Protein AF-A0A5A9EV93-F1 (afdb_mo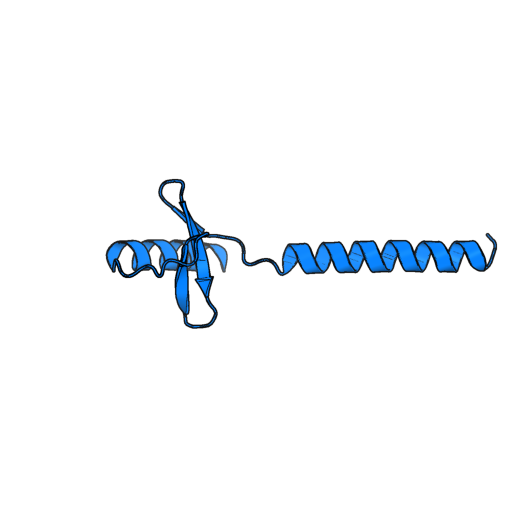nomer_lite)

Sequ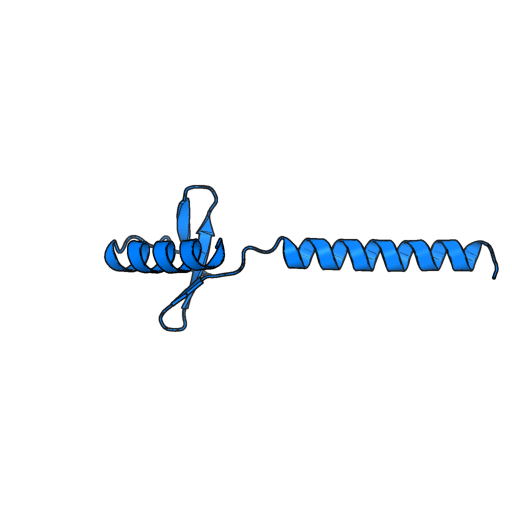ence (71 aa):
MEAIDLLRLGVVAGLAYGAWRGWKALPTPVVFEGKRYYRQPDGTYRTLFGRRVRNPDLLLTLSAADDERIK

pLDDT: mean 84.17, std 8.35, range [54.62, 95.88]

Radius of gyration: 19.18 Å; chains: 1; bounding box: 34×23×56 Å

Foldseek 3Di:
DDPVVVVVVVVVVVVVVVVVVVVVPPQDFDADPNWTWGQDPVRWIAGPVRHTDDDPVVSVVRVVSVVVVVD

Structure (mmCIF, N/CA/C/O backbone):
data_AF-A0A5A9EV93-F1
#
_entry.id   AF-A0A5A9EV93-F1
#
loop_
_atom_site.group_PDB
_atom_site.id
_atom_site.type_symbol
_atom_site.label_atom_id
_atom_site.label_alt_id
_atom_site.label_comp_id
_atom_site.label_asym_id
_atom_site.label_entity_id
_atom_site.label_seq_id
_atom_site.pdbx_PDB_ins_code
_atom_site.Cartn_x
_atom_site.Cartn_y
_atom_site.Cartn_z
_atom_site.occupancy
_atom_site.B_iso_or_equiv
_atom_site.auth_seq_id
_atom_site.auth_comp_id
_atom_site.auth_asym_id
_atom_site.auth_atom_id
_atom_site.pdbx_PDB_model_num
ATOM 1 N N . MET A 1 1 ? 16.358 -12.826 -37.632 1.00 60.72 1 MET A N 1
ATOM 2 C CA . MET A 1 1 ? 15.726 -11.734 -36.864 1.00 60.72 1 MET A CA 1
ATOM 3 C C . MET A 1 1 ? 16.562 -10.499 -37.098 1.00 60.72 1 MET A C 1
ATOM 5 O O . MET A 1 1 ? 17.766 -10.561 -36.876 1.00 60.72 1 MET A O 1
ATOM 9 N N . GLU A 1 2 ? 15.951 -9.447 -37.629 1.00 79.44 2 GLU A N 1
ATOM 10 C CA . GLU A 1 2 ? 16.630 -8.186 -37.934 1.00 79.44 2 GLU A CA 1
ATOM 11 C C . GLU A 1 2 ? 16.977 -7.454 -36.625 1.00 79.44 2 GLU A C 1
ATOM 13 O O . GLU A 1 2 ? 16.303 -7.631 -35.608 1.00 79.44 2 GLU A O 1
ATOM 18 N N . ALA A 1 3 ? 18.001 -6.594 -36.628 1.00 83.56 3 ALA A N 1
ATOM 19 C CA . ALA A 1 3 ? 18.389 -5.817 -35.440 1.00 83.56 3 ALA A CA 1
ATOM 20 C C . ALA A 1 3 ? 17.225 -4.970 -34.875 1.00 83.56 3 ALA A C 1
ATOM 22 O O . ALA A 1 3 ? 17.127 -4.742 -33.668 1.00 83.56 3 ALA A O 1
ATOM 23 N N . ILE A 1 4 ? 16.303 -4.560 -35.750 1.00 86.62 4 ILE A N 1
ATOM 24 C CA . ILE A 1 4 ? 15.073 -3.839 -35.404 1.00 86.62 4 ILE A CA 1
ATOM 25 C C . ILE A 1 4 ? 14.118 -4.693 -34.558 1.00 86.62 4 ILE A C 1
ATOM 27 O O . ILE A 1 4 ? 13.482 -4.165 -33.643 1.00 86.62 4 ILE A O 1
ATOM 31 N N . ASP A 1 5 ? 14.029 -5.999 -34.813 1.00 88.38 5 ASP A N 1
ATOM 32 C CA . ASP A 1 5 ? 13.138 -6.887 -34.060 1.00 88.38 5 ASP A CA 1
ATOM 33 C C . ASP A 1 5 ? 13.623 -7.063 -32.619 1.00 88.38 5 ASP A C 1
ATOM 35 O O . ASP A 1 5 ? 12.822 -7.013 -31.685 1.00 88.38 5 ASP A O 1
ATOM 39 N N . LEU A 1 6 ? 14.941 -7.175 -32.417 1.00 87.00 6 LEU A N 1
ATOM 40 C CA . LEU A 1 6 ? 15.545 -7.252 -31.082 1.00 87.00 6 LEU A CA 1
ATOM 41 C C . LEU A 1 6 ? 15.314 -5.970 -30.275 1.00 87.00 6 LEU A C 1
ATOM 43 O O . LEU A 1 6 ? 14.983 -6.037 -29.090 1.00 87.00 6 LEU A O 1
ATOM 47 N N . LEU A 1 7 ? 15.433 -4.805 -30.920 1.00 89.38 7 LEU A N 1
ATOM 48 C CA . LEU A 1 7 ? 15.183 -3.518 -30.272 1.00 89.38 7 LEU A CA 1
ATOM 49 C C . LEU A 1 7 ? 13.720 -3.397 -29.815 1.00 89.38 7 LEU A C 1
ATOM 51 O O . LEU A 1 7 ? 13.452 -3.012 -28.677 1.00 89.38 7 LEU A O 1
ATOM 55 N N . ARG A 1 8 ? 12.767 -3.784 -30.673 1.00 91.38 8 ARG A N 1
ATOM 56 C CA . ARG A 1 8 ? 11.332 -3.800 -30.337 1.00 91.38 8 ARG A CA 1
ATOM 57 C C . ARG A 1 8 ? 11.034 -4.742 -29.175 1.00 91.38 8 ARG A C 1
ATOM 59 O O . ARG A 1 8 ? 10.293 -4.372 -28.266 1.00 91.38 8 ARG A O 1
ATOM 66 N N . LEU A 1 9 ? 11.638 -5.929 -29.176 1.00 92.38 9 LEU A N 1
ATOM 67 C CA . LEU A 1 9 ? 11.447 -6.922 -28.122 1.00 92.38 9 LEU A CA 1
ATOM 68 C C . LEU A 1 9 ? 11.979 -6.419 -26.772 1.00 92.38 9 LEU A C 1
ATOM 70 O O . LEU A 1 9 ? 11.306 -6.567 -25.752 1.00 92.38 9 LEU A O 1
ATOM 74 N N . GLY A 1 10 ? 13.127 -5.733 -26.775 1.00 93.81 10 GLY A N 1
ATOM 75 C CA . GLY A 1 10 ? 13.676 -5.069 -25.591 1.00 93.81 10 GLY A CA 1
ATOM 76 C C . GLY A 1 10 ? 12.763 -3.971 -25.034 1.00 93.81 10 GLY A C 1
ATOM 77 O O . GLY A 1 10 ? 12.551 -3.908 -23.824 1.00 93.81 10 GLY A O 1
ATOM 78 N N . VAL A 1 11 ? 12.159 -3.148 -25.899 1.00 95.00 11 VAL A N 1
ATOM 79 C CA . VAL A 1 11 ? 11.198 -2.108 -25.479 1.00 95.00 11 VAL A CA 1
ATOM 80 C C . VAL A 1 11 ? 9.956 -2.725 -24.834 1.00 95.00 11 VAL A C 1
ATOM 82 O O . VAL A 1 11 ? 9.546 -2.290 -23.758 1.00 95.00 11 VAL A O 1
ATOM 85 N N . VAL A 1 12 ? 9.376 -3.760 -25.448 1.00 95.88 12 VAL A N 1
ATOM 86 C CA . VAL A 1 12 ? 8.199 -4.452 -24.896 1.00 95.88 12 VAL A CA 1
ATOM 87 C C . VAL A 1 12 ? 8.529 -5.091 -23.547 1.00 95.88 12 VAL A C 1
ATOM 89 O O . VAL A 1 12 ? 7.768 -4.929 -22.594 1.00 95.88 12 VAL A O 1
ATOM 92 N N . ALA A 1 13 ? 9.682 -5.754 -23.434 1.00 94.44 13 ALA A N 1
ATOM 93 C CA . ALA A 1 13 ? 10.135 -6.341 -22.177 1.00 94.44 13 ALA A CA 1
ATOM 94 C C . ALA A 1 13 ? 10.355 -5.274 -21.089 1.00 94.44 13 ALA A C 1
ATOM 96 O O . ALA A 1 13 ? 9.927 -5.459 -19.949 1.00 94.44 13 ALA A O 1
ATOM 97 N N . GLY A 1 14 ? 10.958 -4.134 -21.439 1.00 93.56 14 GLY A N 1
ATOM 98 C CA . GLY A 1 14 ? 11.168 -3.015 -20.520 1.00 93.56 14 GLY A CA 1
ATOM 99 C C . GLY A 1 14 ? 9.859 -2.406 -20.014 1.00 93.56 14 GLY A C 1
ATOM 100 O O . GLY A 1 14 ? 9.702 -2.196 -18.811 1.00 93.56 14 GLY A O 1
ATOM 101 N N . LEU A 1 15 ? 8.887 -2.185 -20.905 1.00 95.19 15 LEU A N 1
ATOM 102 C CA . LEU A 1 15 ? 7.557 -1.692 -20.533 1.00 95.19 15 LEU A CA 1
ATOM 103 C C . LEU A 1 15 ? 6.801 -2.695 -19.656 1.00 95.19 15 LEU A C 1
ATOM 105 O O . LEU A 1 15 ? 6.225 -2.303 -18.641 1.00 95.19 15 LEU A O 1
ATOM 109 N N . ALA A 1 16 ? 6.845 -3.986 -19.997 1.00 93.62 16 ALA A N 1
ATOM 110 C CA . ALA A 1 16 ? 6.227 -5.042 -19.199 1.00 93.62 16 ALA A CA 1
ATOM 111 C C . ALA A 1 16 ? 6.840 -5.116 -17.792 1.00 93.62 16 ALA A C 1
ATOM 113 O O . ALA A 1 16 ? 6.115 -5.187 -16.798 1.00 93.62 16 ALA A O 1
ATOM 114 N N . TYR A 1 17 ? 8.168 -5.027 -17.691 1.00 92.94 17 TYR A N 1
ATOM 115 C CA . TYR A 1 17 ? 8.868 -5.013 -16.410 1.00 92.94 17 TYR A CA 1
ATOM 116 C C . TYR A 1 17 ? 8.535 -3.765 -15.581 1.00 92.94 17 TYR A C 1
ATOM 118 O O . TYR A 1 17 ? 8.263 -3.872 -14.382 1.00 92.94 17 TYR A O 1
ATOM 126 N N . GLY A 1 18 ? 8.495 -2.588 -16.213 1.00 90.19 18 GLY A N 1
ATOM 127 C CA . GLY A 1 18 ? 8.092 -1.338 -15.567 1.00 90.19 18 GLY A CA 1
ATOM 128 C C . GLY A 1 18 ? 6.665 -1.401 -15.019 1.00 90.19 18 GLY A C 1
ATOM 129 O O . GLY A 1 18 ? 6.437 -1.070 -13.854 1.00 90.19 18 GLY A O 1
ATOM 130 N N . ALA A 1 19 ? 5.721 -1.907 -15.817 1.00 90.12 19 ALA A N 1
ATOM 131 C CA . ALA A 1 19 ? 4.336 -2.110 -15.399 1.00 90.12 19 ALA A CA 1
ATOM 132 C C . ALA A 1 19 ? 4.227 -3.104 -14.229 1.00 90.12 19 ALA A C 1
ATOM 134 O O . ALA A 1 19 ? 3.546 -2.826 -13.241 1.00 90.12 19 ALA A O 1
ATOM 135 N N . TRP A 1 20 ? 4.954 -4.224 -14.291 1.00 87.12 20 TRP A N 1
ATOM 136 C CA . TRP A 1 20 ? 4.989 -5.222 -13.219 1.00 87.12 20 TRP A CA 1
ATOM 137 C C . TRP A 1 20 ? 5.519 -4.646 -11.901 1.00 87.12 20 TRP A C 1
ATOM 139 O O . TRP A 1 20 ? 4.911 -4.821 -10.841 1.00 87.12 20 TRP A O 1
ATOM 149 N N . ARG A 1 21 ? 6.639 -3.913 -11.953 1.00 88.81 21 ARG A N 1
ATOM 150 C CA . ARG A 1 21 ? 7.220 -3.253 -10.774 1.00 88.81 21 ARG A CA 1
ATOM 151 C C . ARG A 1 21 ? 6.301 -2.181 -10.204 1.00 88.81 21 ARG A C 1
ATOM 153 O O . ARG A 1 21 ? 6.171 -2.113 -8.984 1.00 88.81 21 ARG A O 1
ATOM 160 N N . GLY A 1 22 ? 5.650 -1.393 -11.059 1.00 81.44 22 GLY A N 1
ATOM 161 C CA . GLY A 1 22 ? 4.654 -0.408 -10.641 1.00 81.44 22 GLY A CA 1
ATOM 162 C C . GLY A 1 22 ?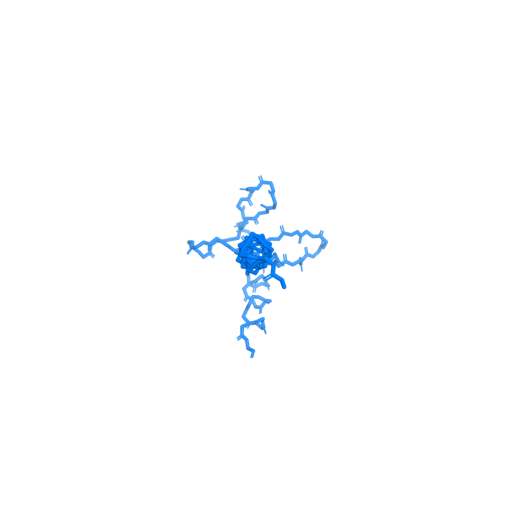 3.483 -1.058 -9.907 1.00 81.44 22 GLY A C 1
ATOM 163 O O . GLY A 1 22 ? 3.100 -0.598 -8.833 1.00 81.44 22 GLY A O 1
ATOM 164 N N . TRP A 1 23 ? 2.978 -2.184 -10.421 1.00 75.56 23 TRP A N 1
ATOM 165 C CA . TRP A 1 23 ? 1.892 -2.912 -9.768 1.00 75.56 23 TRP A CA 1
ATOM 166 C C . TRP A 1 23 ? 2.290 -3.461 -8.393 1.00 75.56 23 TRP A C 1
ATOM 168 O O . TRP A 1 23 ? 1.555 -3.301 -7.422 1.00 75.56 23 TRP A O 1
ATOM 178 N N . LYS A 1 24 ? 3.492 -4.037 -8.279 1.00 76.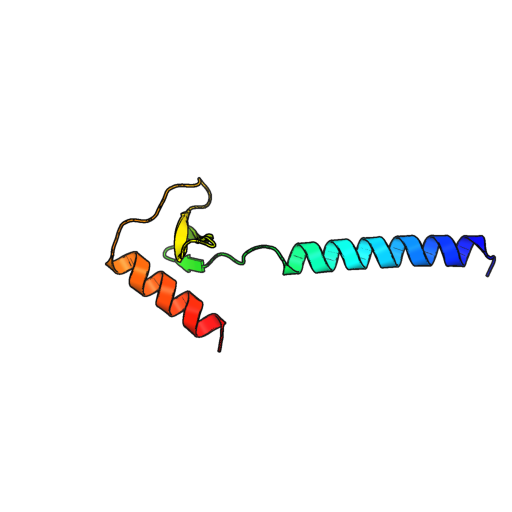19 24 LYS A N 1
ATOM 179 C CA . LYS A 1 24 ? 4.044 -4.517 -7.001 1.00 76.19 24 LYS A CA 1
ATOM 180 C C . LYS A 1 24 ? 4.324 -3.402 -5.987 1.00 76.19 24 LYS A C 1
ATOM 182 O O . LYS A 1 24 ? 4.347 -3.682 -4.793 1.00 76.19 24 LYS A O 1
ATOM 187 N N . ALA A 1 25 ? 4.568 -2.175 -6.443 1.00 71.06 25 ALA A N 1
ATOM 188 C CA . ALA A 1 25 ? 4.855 -1.031 -5.579 1.00 71.06 25 ALA A CA 1
ATOM 189 C C . ALA A 1 25 ? 3.593 -0.358 -5.016 1.00 71.06 25 ALA A C 1
ATOM 191 O O . ALA A 1 25 ? 3.700 0.464 -4.106 1.00 71.06 25 ALA A O 1
ATOM 192 N N . LEU A 1 26 ? 2.403 -0.684 -5.535 1.00 66.81 26 LEU A N 1
ATOM 193 C CA . LEU A 1 26 ? 1.166 -0.124 -5.009 1.00 66.81 26 LEU A CA 1
ATOM 194 C C . LEU A 1 26 ? 0.939 -0.610 -3.567 1.00 66.81 26 LEU A C 1
ATOM 196 O O . LEU A 1 26 ? 0.949 -1.820 -3.315 1.00 66.81 26 LEU A O 1
ATOM 200 N N . PRO A 1 27 ? 0.700 0.311 -2.614 1.00 66.31 27 PRO A N 1
ATOM 201 C CA . PRO A 1 27 ? 0.380 -0.059 -1.247 1.00 66.31 27 PRO A CA 1
ATOM 202 C C . PRO A 1 27 ? -0.891 -0.904 -1.263 1.00 66.31 27 PRO A C 1
ATOM 204 O O . PRO A 1 27 ? -1.975 -0.438 -1.621 1.00 66.31 27 PRO A O 1
ATOM 207 N N . THR A 1 28 ? -0.739 -2.179 -0.917 1.00 73.69 28 THR A N 1
ATOM 208 C CA . THR A 1 28 ? -1.857 -3.117 -0.872 1.00 73.69 28 THR A CA 1
ATOM 209 C C . THR A 1 28 ? -2.733 -2.743 0.326 1.00 73.69 28 THR A C 1
ATOM 211 O O . THR A 1 28 ? -2.223 -2.746 1.452 1.00 73.69 28 THR A O 1
ATOM 214 N N . PRO A 1 29 ? -4.008 -2.374 0.108 1.00 81.50 29 PRO A N 1
ATOM 215 C CA . PRO A 1 29 ? -4.874 -1.891 1.174 1.00 81.50 29 PRO A CA 1
ATOM 216 C C . PRO A 1 29 ? -5.238 -3.013 2.145 1.00 81.50 29 PRO A C 1
ATOM 218 O O . PRO A 1 29 ? -5.508 -4.138 1.728 1.00 81.50 29 PRO A O 1
ATOM 221 N N . VAL A 1 30 ? -5.333 -2.674 3.428 1.00 85.62 30 VAL A N 1
ATOM 222 C CA . VAL A 1 30 ? -5.982 -3.516 4.435 1.00 85.62 30 VAL A CA 1
ATOM 223 C C . VAL A 1 30 ? -7.492 -3.362 4.262 1.00 85.62 30 VAL A C 1
ATOM 225 O O . VAL A 1 30 ? -8.011 -2.242 4.241 1.00 85.62 30 VAL A O 1
ATOM 228 N N . VAL A 1 31 ? -8.204 -4.474 4.085 1.00 85.69 31 VAL A N 1
ATOM 229 C CA . VAL A 1 31 ? -9.666 -4.481 3.956 1.00 85.69 31 VAL A CA 1
ATOM 230 C C . VAL A 1 31 ? -10.265 -4.835 5.309 1.00 85.69 31 VAL A C 1
ATOM 232 O O . VAL A 1 31 ? -10.023 -5.920 5.821 1.00 85.69 31 VAL A O 1
ATOM 235 N N . PHE A 1 32 ? -11.058 -3.930 5.876 1.00 82.44 32 PHE A N 1
ATOM 236 C CA . PHE A 1 32 ? -11.754 -4.146 7.141 1.00 82.44 32 PHE A CA 1
ATOM 237 C C . PHE A 1 32 ? -13.189 -3.628 7.023 1.00 82.44 32 PHE A C 1
ATOM 239 O O . PHE A 1 32 ? -13.401 -2.534 6.502 1.00 82.44 32 PHE A O 1
ATOM 246 N N . GLU A 1 33 ? -14.180 -4.427 7.432 1.00 82.44 33 GLU A N 1
ATOM 247 C CA . GLU A 1 33 ? -15.615 -4.093 7.311 1.00 82.44 33 GLU A CA 1
ATOM 248 C C . GLU A 1 33 ? -16.031 -3.605 5.903 1.00 82.44 33 GLU A C 1
ATOM 250 O O . GLU A 1 33 ? -16.792 -2.650 5.738 1.00 82.44 33 GLU A O 1
ATOM 255 N N . GLY A 1 34 ? -15.470 -4.209 4.850 1.00 83.12 34 GLY A N 1
ATOM 256 C CA . GLY A 1 34 ? -15.745 -3.819 3.460 1.00 83.12 34 GLY A CA 1
ATOM 257 C C . GLY A 1 34 ? -15.130 -2.479 3.025 1.00 83.12 34 GLY A C 1
ATOM 258 O O . GLY A 1 34 ? -15.337 -2.047 1.891 1.00 83.12 34 GLY A O 1
ATOM 259 N N . LYS A 1 35 ? -14.341 -1.820 3.882 1.00 85.31 35 LYS A N 1
ATOM 260 C CA . LYS A 1 35 ? -13.621 -0.575 3.578 1.00 85.31 35 LYS A CA 1
ATOM 261 C C . LYS A 1 35 ? -12.133 -0.843 3.384 1.00 85.31 35 LYS A C 1
ATOM 263 O O . LYS A 1 35 ? -11.546 -1.702 4.033 1.00 85.31 35 LYS A O 1
ATOM 268 N N . ARG A 1 36 ? -11.517 -0.079 2.478 1.00 87.25 36 ARG A N 1
ATOM 269 C CA . ARG A 1 36 ? -10.076 -0.130 2.192 1.00 87.25 36 ARG A CA 1
ATOM 270 C C . ARG A 1 36 ? -9.335 0.941 2.982 1.00 87.25 36 ARG A C 1
ATOM 272 O O . ARG A 1 36 ? -9.658 2.130 2.874 1.00 87.25 36 ARG A O 1
ATOM 279 N N . TYR A 1 37 ? -8.321 0.505 3.714 1.00 88.38 37 TYR A N 1
ATOM 280 C CA . TYR A 1 37 ? -7.439 1.334 4.518 1.00 88.38 37 TYR A CA 1
ATOM 281 C C . TYR A 1 37 ? -6.009 1.213 4.003 1.00 88.38 37 TYR A C 1
ATOM 283 O O . TYR A 1 37 ? -5.493 0.124 3.775 1.00 88.38 37 TYR A O 1
ATOM 291 N N . TYR A 1 38 ? -5.372 2.357 3.810 1.00 87.81 38 TYR A N 1
ATOM 292 C CA . TYR A 1 38 ? -4.024 2.479 3.285 1.00 87.81 38 TYR A CA 1
ATOM 293 C C . TYR A 1 38 ? -3.115 2.941 4.410 1.00 87.81 38 TYR A C 1
ATOM 295 O O . TYR A 1 38 ? -3.327 4.020 4.978 1.00 87.81 38 TYR A O 1
ATOM 303 N N . ARG A 1 39 ? -2.111 2.121 4.721 1.00 86.50 39 ARG A N 1
ATOM 304 C CA . ARG A 1 39 ? -1.038 2.494 5.635 1.00 86.50 39 ARG A CA 1
ATOM 305 C C . ARG A 1 39 ? -0.168 3.553 4.965 1.00 86.50 39 ARG A C 1
ATOM 307 O O . ARG A 1 39 ? 0.282 3.384 3.834 1.00 86.50 39 ARG A O 1
ATOM 314 N N . GLN A 1 40 ? 0.009 4.668 5.651 1.00 88.38 40 GLN A N 1
ATOM 315 C CA . GLN A 1 40 ? 0.860 5.769 5.231 1.00 88.38 40 GLN A CA 1
ATOM 316 C C . GLN A 1 40 ? 2.277 5.582 5.803 1.00 88.38 40 GLN A C 1
ATOM 318 O O . GLN A 1 40 ? 2.443 4.897 6.817 1.00 88.38 40 GLN A O 1
ATOM 323 N N . PRO A 1 41 ? 3.304 6.208 5.201 1.00 82.00 41 PRO A N 1
ATOM 324 C CA . PRO A 1 41 ? 4.682 6.126 5.694 1.00 82.00 41 PRO A CA 1
ATOM 325 C C . PRO A 1 41 ? 4.865 6.668 7.120 1.00 82.00 41 PRO A C 1
ATOM 327 O O . PRO A 1 41 ? 5.778 6.254 7.821 1.00 82.00 41 PRO A O 1
ATOM 330 N N . ASP A 1 42 ? 3.984 7.571 7.559 1.00 84.31 42 ASP A N 1
ATOM 331 C CA . ASP A 1 42 ? 3.958 8.135 8.916 1.00 84.31 42 ASP A CA 1
ATOM 332 C C . ASP A 1 42 ? 3.382 7.170 9.976 1.00 84.31 42 ASP A C 1
ATOM 334 O O . ASP A 1 42 ? 3.250 7.536 11.142 1.00 84.31 42 ASP A O 1
ATOM 338 N N . GLY A 1 43 ? 3.004 5.948 9.580 1.00 81.88 43 GLY A N 1
ATOM 339 C CA . GLY A 1 43 ? 2.388 4.946 10.450 1.00 81.88 43 GLY A CA 1
ATOM 340 C C . GLY A 1 43 ? 0.882 5.128 10.651 1.00 81.88 43 GLY A C 1
ATOM 341 O O . GLY A 1 43 ? 0.261 4.336 11.356 1.00 81.88 43 GLY A O 1
ATOM 342 N N . THR A 1 44 ? 0.264 6.136 10.029 1.00 87.75 44 THR A N 1
ATOM 343 C CA . THR A 1 44 ? -1.182 6.356 10.118 1.00 87.75 44 THR A CA 1
ATOM 344 C C . THR A 1 44 ? -1.946 5.569 9.058 1.00 87.75 44 THR A C 1
ATOM 346 O O . THR A 1 44 ? -1.418 5.222 8.003 1.00 87.75 44 THR A O 1
ATOM 349 N N . TYR A 1 45 ? -3.231 5.321 9.309 1.00 89.12 45 TYR A N 1
ATOM 350 C CA . TYR A 1 45 ? -4.132 4.739 8.318 1.00 89.12 45 TYR A CA 1
ATOM 351 C C . TYR A 1 45 ? -5.043 5.813 7.729 1.00 89.12 45 TYR A C 1
ATOM 353 O O . TYR A 1 45 ? -5.627 6.634 8.449 1.00 89.12 45 TYR A O 1
ATOM 361 N N . ARG A 1 46 ? -5.192 5.797 6.403 1.00 89.50 46 ARG A N 1
ATOM 362 C CA . ARG A 1 46 ? -6.149 6.638 5.675 1.00 89.50 46 ARG A CA 1
ATOM 363 C C . ARG A 1 46 ? -7.098 5.784 4.849 1.00 89.50 46 ARG A C 1
ATOM 365 O O . ARG A 1 46 ? -6.717 4.737 4.339 1.00 89.50 46 ARG A O 1
ATOM 372 N N . THR A 1 47 ? -8.337 6.231 4.702 1.00 89.12 47 THR A N 1
ATOM 373 C CA . THR A 1 47 ? -9.280 5.610 3.765 1.00 89.12 47 THR A CA 1
ATOM 374 C C . THR A 1 47 ? -8.920 5.958 2.321 1.00 89.12 47 THR A C 1
ATOM 376 O O . THR A 1 47 ? -8.129 6.870 2.075 1.00 89.12 47 THR A O 1
ATOM 379 N N . LEU A 1 48 ? -9.556 5.282 1.358 1.00 82.25 48 LEU A N 1
ATOM 380 C CA . LEU A 1 48 ? -9.442 5.611 -0.071 1.00 82.25 48 LEU A CA 1
ATOM 381 C C . LEU A 1 48 ? -9.691 7.104 -0.366 1.00 82.25 48 LEU A C 1
ATOM 383 O O . LEU A 1 48 ? -9.018 7.691 -1.202 1.00 82.25 48 LEU A O 1
ATOM 387 N N . PHE A 1 49 ? -10.614 7.733 0.365 1.00 81.94 49 PHE A N 1
ATOM 388 C CA . PHE A 1 49 ? -10.957 9.154 0.225 1.00 81.94 49 PHE A CA 1
ATOM 389 C C . PHE A 1 49 ? -10.030 10.094 1.020 1.00 81.94 49 PHE A C 1
ATOM 391 O O . PHE A 1 49 ? -10.358 11.256 1.237 1.00 81.94 49 PHE A O 1
ATOM 398 N N . GLY A 1 50 ? -8.896 9.598 1.524 1.00 82.38 50 GLY A N 1
ATOM 399 C CA . GLY A 1 50 ? -7.904 10.395 2.250 1.00 82.38 50 GLY A CA 1
ATOM 400 C C . GLY A 1 50 ? -8.272 10.729 3.699 1.00 82.38 50 GLY A C 1
ATOM 401 O O . GLY A 1 50 ? -7.524 11.443 4.371 1.00 82.38 50 GLY A O 1
ATOM 402 N N . ARG A 1 51 ? -9.386 10.202 4.228 1.00 86.94 51 ARG A N 1
ATOM 403 C CA . ARG A 1 51 ? -9.810 10.468 5.611 1.00 86.94 51 ARG A CA 1
ATOM 404 C C . ARG A 1 51 ? -8.909 9.711 6.584 1.00 86.94 51 ARG A C 1
ATOM 406 O O . ARG A 1 51 ? -8.795 8.489 6.500 1.00 86.94 51 ARG A O 1
ATOM 413 N N . ARG A 1 52 ? -8.290 10.431 7.523 1.00 87.44 52 ARG A N 1
ATOM 414 C CA . ARG A 1 52 ? -7.446 9.839 8.572 1.00 87.44 52 ARG A CA 1
ATOM 415 C C . ARG A 1 52 ? -8.297 9.049 9.566 1.00 87.44 52 ARG A C 1
ATOM 417 O O . ARG A 1 52 ? -9.283 9.570 10.090 1.00 87.44 52 ARG A O 1
ATOM 424 N N . VAL A 1 53 ? -7.887 7.817 9.845 1.00 87.25 53 VAL A N 1
ATOM 425 C CA . VAL A 1 53 ? -8.478 6.981 10.891 1.00 87.25 53 VAL A CA 1
ATOM 426 C C . VAL A 1 53 ? -7.970 7.461 12.252 1.00 87.25 53 VAL A C 1
ATOM 428 O O . VAL A 1 53 ? -6.767 7.617 12.444 1.00 87.25 53 VAL A O 1
ATOM 431 N N . ARG A 1 54 ? -8.890 7.735 13.183 1.00 87.88 54 ARG A N 1
ATOM 432 C CA . ARG A 1 54 ? -8.579 8.145 14.568 1.00 87.88 54 ARG A CA 1
ATOM 433 C C . ARG A 1 54 ? -9.109 7.179 15.630 1.00 87.88 54 ARG A C 1
ATOM 435 O O . ARG A 1 54 ? -8.781 7.350 16.793 1.00 87.88 54 ARG A O 1
ATOM 442 N N . ASN A 1 55 ? -9.953 6.222 15.245 1.00 88.12 55 ASN A N 1
ATOM 443 C CA . ASN A 1 55 ? -10.556 5.284 16.187 1.00 88.12 55 ASN A CA 1
ATOM 444 C C . ASN A 1 55 ? -9.479 4.291 16.684 1.00 88.12 55 ASN A C 1
ATOM 446 O O . ASN A 1 55 ? -8.904 3.607 15.834 1.00 88.12 55 ASN A O 1
ATOM 450 N N . PRO A 1 56 ? -9.178 4.233 17.997 1.00 86.69 56 PRO A N 1
ATOM 451 C CA . PRO A 1 56 ? -8.103 3.404 18.540 1.00 86.69 56 PRO A CA 1
ATOM 452 C C . PRO A 1 56 ? -8.329 1.902 18.330 1.00 86.69 56 PRO A C 1
ATOM 454 O O . PRO A 1 56 ? -7.390 1.219 17.926 1.00 86.69 56 PRO A O 1
ATOM 457 N N . ASP A 1 57 ? -9.554 1.399 18.508 1.00 88.06 57 ASP A N 1
ATOM 458 C CA . ASP A 1 57 ? -9.876 -0.019 18.293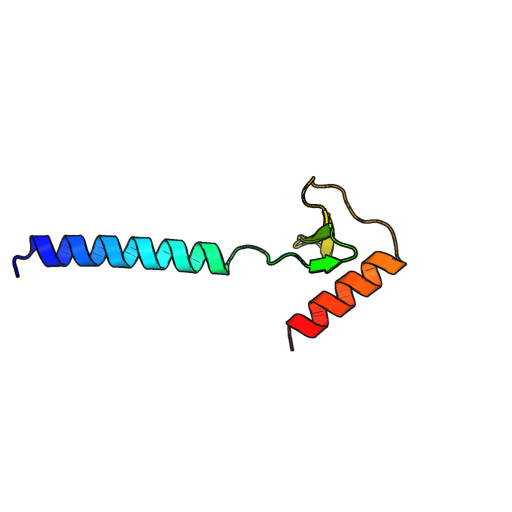 1.00 88.06 57 ASP A CA 1
ATOM 459 C C . ASP A 1 57 ? -9.606 -0.433 16.845 1.00 88.06 57 ASP A C 1
ATOM 461 O O . ASP A 1 57 ? -8.928 -1.420 16.569 1.00 88.06 57 ASP A O 1
ATOM 465 N N . LEU A 1 58 ? -10.053 0.401 15.902 1.00 87.25 58 LEU A N 1
ATOM 466 C CA . LEU A 1 58 ? -9.840 0.167 14.478 1.00 87.25 58 LEU A CA 1
ATOM 467 C C . LEU A 1 58 ? -8.349 0.203 14.110 1.00 87.25 58 LEU A C 1
ATOM 469 O O . LEU A 1 58 ? -7.908 -0.574 13.270 1.00 87.25 58 LEU A O 1
ATOM 473 N N . LEU A 1 59 ? -7.561 1.092 14.720 1.00 87.81 59 LEU A N 1
ATOM 474 C CA . LEU A 1 59 ? -6.119 1.163 14.468 1.00 87.81 59 LEU A CA 1
ATOM 475 C C . LEU A 1 59 ? -5.401 -0.113 14.914 1.00 87.81 59 LEU A C 1
ATOM 477 O O . LEU A 1 59 ? -4.545 -0.588 14.171 1.00 87.81 59 LEU A O 1
ATOM 481 N N . LEU A 1 60 ? -5.775 -0.679 16.067 1.00 88.44 60 LEU A N 1
ATOM 482 C CA . LEU A 1 60 ? -5.218 -1.939 16.567 1.00 88.44 60 LEU A CA 1
ATOM 483 C C . LEU A 1 60 ? -5.507 -3.096 15.609 1.00 88.44 60 LEU A C 1
ATOM 485 O O . LEU A 1 60 ? -4.601 -3.856 15.265 1.00 88.44 60 LEU A O 1
ATOM 489 N N . THR A 1 61 ? -6.747 -3.201 15.125 1.00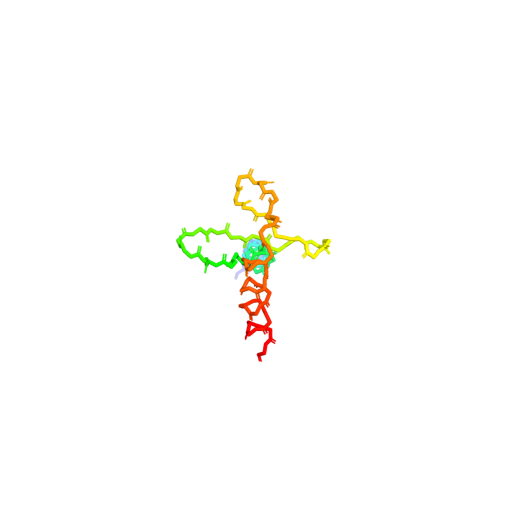 88.31 61 THR A N 1
ATOM 490 C CA . THR A 1 61 ? -7.122 -4.251 14.171 1.00 88.31 61 THR A CA 1
ATOM 491 C C . THR A 1 61 ? -6.394 -4.094 12.840 1.00 88.31 61 THR A C 1
ATOM 493 O O . THR A 1 61 ? -5.888 -5.073 12.296 1.00 88.31 61 THR A O 1
ATOM 496 N N . LEU A 1 62 ? -6.284 -2.862 12.332 1.00 86.88 62 LEU A N 1
ATOM 497 C CA . LEU A 1 62 ? -5.554 -2.582 11.096 1.00 86.88 62 LEU A CA 1
ATOM 498 C C . LEU A 1 62 ? -4.058 -2.879 11.239 1.00 86.88 62 LEU A C 1
ATOM 500 O O . LEU A 1 62 ? -3.477 -3.441 10.317 1.00 86.88 62 LEU A O 1
ATOM 504 N N . SER A 1 63 ? -3.442 -2.553 12.381 1.00 85.81 63 SER A N 1
ATOM 505 C CA . SER A 1 63 ? -2.036 -2.885 12.632 1.00 85.81 63 SER A CA 1
ATOM 506 C C . SER A 1 63 ? -1.794 -4.380 12.782 1.00 85.81 63 SER A C 1
ATOM 508 O O . SER A 1 63 ? -0.807 -4.870 12.249 1.00 85.81 63 SER A O 1
ATOM 510 N N . ALA A 1 64 ? -2.693 -5.109 13.448 1.00 85.81 64 ALA A N 1
ATOM 511 C CA . ALA A 1 64 ? -2.580 -6.558 13.577 1.00 85.81 64 ALA A CA 1
ATOM 512 C C . ALA A 1 64 ? -2.707 -7.254 12.211 1.00 85.81 64 ALA A C 1
ATOM 514 O O . ALA A 1 64 ? -1.917 -8.137 11.893 1.00 85.81 64 ALA A O 1
ATOM 515 N N . ALA A 1 65 ? -3.651 -6.805 11.375 1.00 83.38 65 ALA A N 1
ATOM 516 C CA . ALA A 1 65 ? -3.829 -7.319 10.018 1.00 83.38 65 ALA A CA 1
ATOM 517 C C . ALA A 1 65 ? -2.649 -6.982 9.086 1.00 83.38 65 ALA A C 1
ATOM 519 O O . ALA A 1 65 ? -2.349 -7.746 8.171 1.00 83.38 65 ALA A O 1
ATOM 520 N N . ASP A 1 66 ? -1.986 -5.840 9.291 1.00 79.94 66 ASP A N 1
ATOM 521 C CA . ASP A 1 66 ? -0.776 -5.475 8.546 1.00 79.94 66 ASP A CA 1
ATOM 522 C C . ASP A 1 66 ? 0.440 -6.310 8.991 1.00 79.94 66 ASP A C 1
ATOM 524 O O . ASP A 1 66 ? 1.209 -6.748 8.139 1.00 79.94 66 ASP A O 1
ATOM 528 N N . ASP A 1 67 ? 0.583 -6.589 10.294 1.00 79.50 67 ASP A N 1
ATOM 529 C CA . ASP A 1 67 ? 1.677 -7.397 10.864 1.00 79.50 67 ASP A CA 1
ATOM 530 C C . ASP A 1 67 ? 1.604 -8.872 10.434 1.00 79.50 67 ASP A C 1
ATOM 532 O O . ASP A 1 67 ? 2.601 -9.439 9.987 1.00 79.50 67 ASP A O 1
ATOM 536 N N . GLU A 1 68 ? 0.405 -9.471 10.455 1.00 73.69 68 GLU A N 1
ATOM 537 C CA . GLU A 1 68 ? 0.174 -10.838 9.956 1.00 73.69 68 GLU A CA 1
ATOM 538 C C . GLU A 1 68 ? 0.569 -10.988 8.480 1.00 73.69 68 GLU A C 1
ATOM 540 O O . GLU A 1 68 ? 0.998 -12.056 8.056 1.00 73.69 68 GLU A O 1
ATOM 545 N N . ARG A 1 69 ? 0.498 -9.903 7.701 1.00 65.00 69 ARG A N 1
ATOM 546 C CA . ARG A 1 69 ? 0.870 -9.908 6.283 1.00 65.00 69 ARG A CA 1
ATOM 547 C C . ARG A 1 69 ? 2.378 -9.855 6.030 1.00 65.00 69 ARG A C 1
ATOM 549 O O . ARG A 1 69 ? 2.801 -10.093 4.900 1.00 65.00 69 ARG A O 1
ATOM 556 N N . ILE A 1 70 ? 3.171 -9.425 7.012 1.00 62.12 70 ILE A N 1
ATOM 557 C CA . ILE A 1 70 ? 4.630 -9.282 6.877 1.00 62.12 70 ILE A CA 1
ATOM 558 C C . ILE A 1 70 ? 5.354 -10.582 7.277 1.00 62.12 70 ILE A C 1
ATOM 560 O O . ILE A 1 70 ? 6.510 -10.762 6.891 1.00 62.12 70 ILE A O 1
ATOM 564 N N . LYS A 1 71 ? 4.684 -11.486 8.006 1.00 54.62 71 LYS A N 1
ATOM 565 C CA . LYS A 1 71 ? 5.172 -12.842 8.306 1.00 54.62 71 LYS A CA 1
ATOM 566 C C . LYS A 1 71 ? 5.107 -13.767 7.093 1.00 54.62 71 LYS A C 1
ATOM 568 O O . LYS A 1 71 ? 6.037 -14.595 6.981 1.00 54.62 71 LYS A O 1
#

Secondary structure (DSSP, 8-state):
--HHHHHHHHHHHHHHHHHHHHHHHS-PPEEETTEEEEE-TTS-EEETT-PBP--HHHHHHHHHHHHHTT-